Protein AF-A0A966Y7E1-F1 (afdb_monomer_lite)

pLDDT: mean 70.6, std 19.32, range [32.84, 94.44]

Secondary structure (DSSP, 8-state):
-HHHHHHHHHHHHHHHHHHHHHHHHHHHHHHHH--HHHHHHHHHHHHHHGGGS----TTTTTTGGG-SS-----TTHHHH-SS--HHHHHHHHSTT--HHHHHHHHHHHHHHHTS--SS-S---------------

Foldseek 3Di:
DVVVVVVVVVLLVLLVVLAVVLLVVLVVVCVVPVCLLVSLQVLLVCVVCVVVPPPPDPCVVVCVVVDPDDPDDDVVCCRNHSYHDSVVSSCSSDNPDDNVVSVVVCVVVVVVVPPDPDPPDDPPPDDDDDDDDDDD

Sequence (136 aa):
MVGYVGMFFARLIKAAVSRQREFLADASSVQFTRNPDGIAGALDQIRASSRGALIANRYAEDMSHMYFGQGISVMLGGLFNTHPPLDERIERVRPGFQSSQYRRARRPAEAADSTPAGIEAASGFAAASGFSGAPA

Structure (mmCIF, N/CA/C/O backbone):
data_AF-A0A966Y7E1-F1
#
_entry.id   AF-A0A966Y7E1-F1
#
loop_
_atom_site.group_PDB
_atom_site.id
_atom_site.type_symbol
_atom_site.label_atom_id
_atom_site.label_alt_id
_atom_site.label_comp_id
_atom_site.label_asym_id
_atom_site.label_entity_id
_atom_site.label_seq_id
_atom_site.pdbx_PDB_ins_code
_atom_site.Cartn_x
_atom_site.Cartn_y
_atom_site.Cartn_z
_atom_site.occupancy
_atom_site.B_iso_or_equiv
_atom_site.auth_seq_id
_atom_site.auth_comp_id
_atom_site.au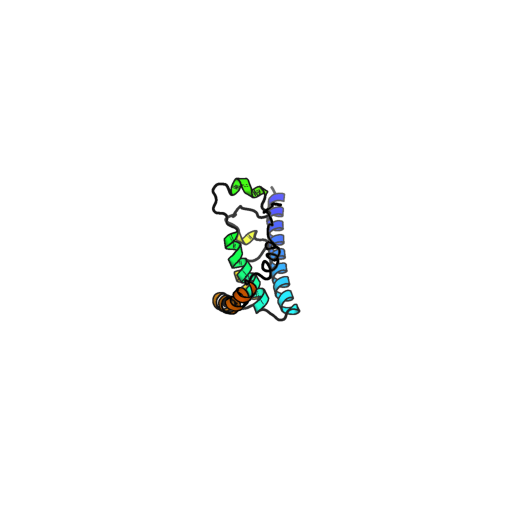th_asym_id
_atom_site.auth_atom_id
_atom_site.pdbx_PDB_model_num
ATOM 1 N N . MET A 1 1 ? 19.520 -4.269 -31.028 1.00 55.72 1 MET A N 1
ATOM 2 C CA . MET A 1 1 ? 18.926 -5.424 -30.313 1.00 55.72 1 MET A CA 1
ATOM 3 C C . MET A 1 1 ? 19.380 -5.531 -28.856 1.00 55.72 1 MET A C 1
ATOM 5 O O . MET A 1 1 ? 18.519 -5.600 -27.993 1.00 55.72 1 MET A O 1
ATOM 9 N N . VAL A 1 2 ? 20.680 -5.443 -28.541 1.00 71.56 2 VAL A N 1
ATOM 10 C CA . VAL A 1 2 ? 21.201 -5.570 -27.155 1.00 71.56 2 VAL A CA 1
ATOM 11 C C . VAL A 1 2 ? 20.575 -4.579 -26.148 1.00 71.56 2 VAL A C 1
ATOM 13 O O . VAL A 1 2 ? 20.258 -4.961 -25.026 1.00 71.56 2 VAL A O 1
ATOM 16 N N . GLY A 1 3 ? 20.304 -3.331 -26.549 1.00 80.94 3 GLY A N 1
ATOM 17 C CA . GLY A 1 3 ? 19.725 -2.319 -25.650 1.00 80.94 3 GLY A CA 1
ATOM 18 C C . GLY A 1 3 ? 18.295 -2.606 -25.166 1.00 80.94 3 GLY A C 1
ATOM 19 O O . GLY A 1 3 ? 17.925 -2.191 -24.069 1.00 80.94 3 GLY A O 1
ATOM 20 N N . TYR A 1 4 ? 17.498 -3.354 -25.938 1.00 82.69 4 TYR A N 1
ATOM 21 C CA . TYR A 1 4 ? 16.111 -3.663 -25.567 1.00 82.69 4 TYR A CA 1
ATOM 22 C C . TYR A 1 4 ? 16.049 -4.646 -24.390 1.00 82.69 4 TYR A C 1
ATOM 24 O O . TYR A 1 4 ? 15.238 -4.489 -23.479 1.00 82.69 4 TYR A O 1
ATOM 32 N N . VAL A 1 5 ? 16.979 -5.605 -24.364 1.00 84.19 5 VAL A N 1
ATOM 33 C CA . VAL A 1 5 ? 17.140 -6.561 -23.260 1.00 84.19 5 VAL A CA 1
ATOM 34 C C . VAL A 1 5 ? 17.513 -5.826 -21.969 1.00 84.19 5 VAL A C 1
ATOM 36 O O . VAL A 1 5 ? 16.893 -6.048 -20.932 1.00 84.19 5 VAL A O 1
ATOM 39 N N . GLY A 1 6 ? 18.455 -4.878 -22.037 1.00 87.12 6 GLY A N 1
ATOM 40 C CA . GLY A 1 6 ? 18.817 -4.040 -20.889 1.00 87.12 6 GLY A CA 1
ATOM 41 C C . GLY A 1 6 ? 17.640 -3.213 -20.356 1.00 87.12 6 GLY A C 1
ATOM 42 O O . GLY A 1 6 ? 17.402 -3.181 -19.150 1.00 87.12 6 GLY A O 1
ATOM 43 N N . MET A 1 7 ? 16.850 -2.598 -21.245 1.00 84.69 7 MET A N 1
ATOM 44 C CA . MET A 1 7 ? 15.666 -1.822 -20.855 1.00 84.69 7 MET A CA 1
ATOM 45 C C . MET A 1 7 ? 14.584 -2.693 -20.198 1.00 84.69 7 MET A C 1
ATOM 47 O O . MET A 1 7 ? 13.960 -2.262 -19.226 1.00 84.69 7 MET A O 1
ATOM 51 N N . PHE A 1 8 ? 14.380 -3.919 -20.682 1.00 84.38 8 PHE A N 1
ATOM 52 C CA . PHE A 1 8 ? 13.446 -4.871 -20.082 1.00 84.38 8 PHE A CA 1
ATOM 53 C C . PHE A 1 8 ? 13.820 -5.194 -18.626 1.00 84.38 8 PHE A C 1
ATOM 55 O O . PHE A 1 8 ? 12.996 -5.020 -17.724 1.00 84.38 8 PHE A O 1
ATOM 62 N N . PHE A 1 9 ? 15.078 -5.569 -18.372 1.00 86.75 9 PHE A N 1
ATOM 63 C CA . PHE A 1 9 ? 15.544 -5.869 -17.014 1.00 86.75 9 PHE A CA 1
ATOM 64 C C . PHE A 1 9 ? 15.575 -4.635 -16.110 1.00 86.75 9 PHE A C 1
ATOM 66 O O . PHE A 1 9 ? 15.186 -4.724 -14.948 1.00 86.75 9 PHE A O 1
ATOM 73 N N . ALA A 1 10 ? 15.948 -3.464 -16.634 1.00 86.38 10 ALA A N 1
ATOM 74 C CA . ALA A 1 10 ? 15.909 -2.219 -15.871 1.00 86.38 10 ALA A CA 1
ATOM 75 C C . ALA A 1 10 ? 14.489 -1.895 -15.374 1.00 86.38 10 ALA A C 1
ATOM 77 O O . ALA A 1 10 ? 14.304 -1.511 -14.217 1.00 86.38 10 ALA A O 1
ATOM 78 N N . ARG A 1 11 ? 13.466 -2.098 -16.217 1.00 84.56 11 ARG A N 1
ATOM 79 C CA . ARG A 1 11 ? 12.057 -1.926 -15.824 1.00 84.56 11 ARG A CA 1
ATOM 80 C C . ARG A 1 11 ? 11.634 -2.940 -14.765 1.00 84.56 11 ARG A C 1
ATOM 82 O O . ARG A 1 11 ? 10.933 -2.560 -13.829 1.00 84.56 11 ARG A O 1
ATOM 89 N N . LEU A 1 12 ? 12.088 -4.188 -14.879 1.00 85.25 12 LEU A N 1
ATOM 90 C CA . LEU A 1 12 ? 11.786 -5.241 -13.910 1.00 85.25 12 LEU A CA 1
ATOM 91 C C . LEU A 1 12 ? 12.392 -4.939 -12.529 1.00 85.25 12 LEU A C 1
ATOM 93 O O . LEU A 1 12 ? 11.692 -5.012 -11.519 1.00 85.25 12 LEU A O 1
ATOM 97 N N . ILE A 1 13 ? 13.665 -4.535 -12.490 1.00 86.88 13 ILE A N 1
ATOM 98 C CA . ILE A 1 13 ? 14.362 -4.147 -11.255 1.00 86.88 13 ILE A CA 1
ATOM 99 C C . ILE A 1 13 ? 13.686 -2.925 -10.633 1.00 86.88 13 ILE A C 1
ATOM 101 O O . ILE A 1 13 ? 13.379 -2.930 -9.442 1.00 86.88 13 ILE A O 1
ATOM 105 N N . LYS A 1 14 ? 13.386 -1.897 -11.438 1.00 86.56 14 LYS A N 1
ATOM 106 C CA . LYS A 1 14 ? 12.680 -0.698 -10.968 1.00 86.56 14 LYS A CA 1
ATOM 107 C C . LYS A 1 14 ? 11.332 -1.053 -10.338 1.00 86.56 14 LYS A C 1
ATOM 109 O O . LYS A 1 14 ? 11.013 -0.542 -9.267 1.00 86.56 14 LYS A O 1
ATOM 114 N N . ALA A 1 15 ? 10.563 -1.938 -10.971 1.00 84.00 15 ALA A N 1
ATOM 115 C CA . ALA A 1 15 ? 9.290 -2.403 -10.432 1.00 84.00 15 ALA A CA 1
ATOM 116 C C . ALA A 1 15 ? 9.479 -3.172 -9.111 1.00 84.00 15 ALA A C 1
ATOM 118 O O . ALA A 1 15 ? 8.756 -2.920 -8.151 1.00 84.00 15 ALA A O 1
ATOM 119 N N . ALA A 1 16 ? 10.485 -4.047 -9.015 1.00 86.19 16 ALA A N 1
ATOM 120 C CA . ALA A 1 16 ? 10.785 -4.790 -7.790 1.00 86.19 16 ALA A CA 1
ATOM 121 C C . ALA A 1 16 ? 11.183 -3.878 -6.615 1.00 86.19 16 ALA A C 1
ATOM 123 O O . ALA A 1 16 ? 10.640 -4.022 -5.519 1.00 86.19 16 ALA A O 1
ATOM 124 N N . VAL A 1 17 ? 12.067 -2.902 -6.850 1.00 87.69 17 VAL A N 1
ATOM 125 C CA . VAL A 1 17 ? 12.472 -1.913 -5.834 1.00 87.69 17 VAL A CA 1
ATOM 126 C C . VAL A 1 17 ? 11.280 -1.060 -5.401 1.00 87.69 17 VAL A C 1
ATOM 128 O O . VAL A 1 17 ? 11.105 -0.795 -4.214 1.00 87.69 17 VAL A O 1
ATOM 131 N N . SER A 1 18 ? 10.429 -0.662 -6.348 1.00 88.69 18 SER A N 1
ATOM 132 C CA . SER A 1 18 ? 9.205 0.083 -6.047 1.00 88.69 18 SER A CA 1
ATOM 133 C C . SER A 1 18 ? 8.283 -0.708 -5.111 1.00 88.69 18 SER A C 1
ATOM 135 O O . SER A 1 18 ? 7.841 -0.173 -4.098 1.00 88.69 18 SER A O 1
ATOM 137 N N . ARG A 1 19 ? 8.089 -2.014 -5.355 1.00 88.88 19 ARG A N 1
ATOM 138 C CA . ARG A 1 19 ? 7.295 -2.879 -4.465 1.00 88.88 19 ARG A CA 1
ATOM 139 C C . ARG A 1 19 ? 7.873 -2.984 -3.054 1.00 88.88 19 ARG A C 1
ATOM 141 O O . ARG A 1 19 ? 7.129 -2.896 -2.084 1.00 88.88 19 ARG A O 1
ATOM 148 N N . GLN A 1 20 ? 9.192 -3.119 -2.924 1.00 90.75 20 GLN A N 1
ATOM 149 C CA . GLN A 1 20 ? 9.847 -3.151 -1.611 1.00 90.75 20 GLN A CA 1
ATOM 150 C C . GLN A 1 20 ? 9.671 -1.838 -0.840 1.00 90.75 20 GLN A C 1
ATOM 152 O O . GLN A 1 20 ? 9.441 -1.866 0.368 1.00 90.75 20 GLN A O 1
ATOM 157 N N . ARG A 1 21 ? 9.742 -0.693 -1.531 1.00 93.25 21 ARG A N 1
ATOM 158 C CA . ARG A 1 21 ? 9.510 0.621 -0.918 1.00 93.25 21 ARG A CA 1
ATOM 159 C C . ARG A 1 21 ? 8.089 0.766 -0.383 1.00 93.25 21 ARG A C 1
ATOM 161 O O . ARG A 1 21 ? 7.934 1.303 0.708 1.00 93.25 21 ARG A O 1
ATOM 168 N N . GLU A 1 22 ? 7.090 0.261 -1.104 1.00 90.31 22 GLU A N 1
ATOM 169 C CA . GLU A 1 22 ? 5.700 0.242 -0.627 1.00 90.31 22 GLU A CA 1
ATOM 170 C C . GLU A 1 22 ? 5.560 -0.575 0.663 1.00 90.31 22 GLU A C 1
ATOM 172 O O . GLU A 1 22 ? 4.997 -0.085 1.635 1.00 90.31 22 GLU A O 1
ATOM 177 N N . PHE A 1 23 ? 6.147 -1.776 0.731 1.00 92.06 23 PHE A N 1
ATOM 178 C CA . PHE A 1 23 ? 6.090 -2.589 1.954 1.00 92.06 23 PHE A CA 1
ATOM 179 C C . PHE A 1 23 ? 6.779 -1.920 3.148 1.00 92.06 23 PHE A C 1
ATOM 181 O O . PHE A 1 23 ? 6.308 -2.026 4.280 1.00 92.06 23 PHE A O 1
ATOM 188 N N . LEU A 1 24 ? 7.890 -1.223 2.906 1.00 93.50 24 LEU A N 1
ATOM 189 C CA . LEU A 1 24 ? 8.596 -0.478 3.947 1.00 93.50 24 LEU A CA 1
ATOM 190 C C . LEU A 1 24 ? 7.769 0.731 4.414 1.00 93.50 24 LEU A C 1
ATOM 192 O O . LEU A 1 24 ? 7.714 1.018 5.608 1.00 93.50 24 LEU A O 1
ATOM 196 N N . ALA A 1 25 ? 7.096 1.419 3.490 1.00 92.94 25 ALA A N 1
ATOM 197 C CA . ALA A 1 25 ? 6.186 2.513 3.813 1.00 92.94 25 ALA A CA 1
ATOM 198 C C . ALA A 1 25 ? 4.992 2.029 4.650 1.00 92.94 25 ALA A C 1
ATOM 200 O O . ALA A 1 25 ? 4.641 2.649 5.653 1.00 92.94 25 ALA A O 1
ATOM 201 N N . ASP A 1 26 ? 4.418 0.883 4.297 1.00 93.25 26 ASP A N 1
ATOM 202 C CA . ASP A 1 26 ? 3.324 0.288 5.056 1.00 93.25 26 ASP A CA 1
ATOM 203 C C . ASP A 1 26 ? 3.772 -0.099 6.473 1.00 93.25 26 ASP A C 1
ATOM 205 O O . ASP A 1 26 ? 3.114 0.250 7.455 1.00 93.25 26 ASP A O 1
ATOM 209 N N . ALA A 1 27 ? 4.934 -0.744 6.604 1.00 93.56 27 ALA A N 1
ATOM 210 C CA . ALA A 1 27 ? 5.500 -1.096 7.902 1.00 93.56 27 ALA A CA 1
ATOM 211 C C . ALA A 1 27 ? 5.814 0.146 8.754 1.00 93.56 27 ALA A C 1
ATOM 213 O O . ALA A 1 27 ? 5.506 0.169 9.948 1.00 93.56 27 ALA A O 1
ATOM 214 N N . SER A 1 28 ? 6.387 1.195 8.156 1.00 93.38 28 SER A N 1
ATOM 215 C CA . SER A 1 28 ? 6.699 2.431 8.878 1.00 93.38 28 SER A CA 1
ATOM 216 C C . SER A 1 28 ? 5.434 3.172 9.318 1.00 93.38 28 SER A C 1
ATOM 218 O O . SER A 1 28 ? 5.397 3.711 10.423 1.00 93.38 28 SER A O 1
ATOM 220 N N . SER A 1 29 ? 4.351 3.114 8.536 1.00 94.12 29 SER A N 1
ATOM 221 C CA . SER A 1 29 ? 3.058 3.679 8.939 1.00 94.12 29 SER A CA 1
ATOM 222 C C . SER A 1 29 ? 2.525 3.042 10.229 1.00 94.12 29 SER A C 1
ATOM 224 O O . SER A 1 29 ? 2.058 3.753 11.123 1.00 94.12 29 SER A O 1
ATOM 226 N N . VAL A 1 30 ? 2.673 1.720 10.389 1.00 94.44 30 VAL A N 1
ATOM 227 C CA . VAL A 1 30 ? 2.309 1.017 11.629 1.00 94.44 30 VAL A CA 1
ATOM 228 C C . VAL A 1 30 ? 3.247 1.400 12.767 1.00 94.44 30 VAL A C 1
ATOM 230 O O . VAL A 1 30 ? 2.778 1.618 13.882 1.00 94.44 30 VAL A O 1
ATOM 233 N N . GLN A 1 31 ? 4.548 1.539 12.502 1.00 94.31 31 GLN A N 1
ATOM 234 C CA . GLN A 1 31 ? 5.521 1.954 13.518 1.00 94.31 31 GLN A CA 1
ATOM 235 C C . GLN A 1 31 ? 5.204 3.342 14.093 1.00 94.31 31 GLN A C 1
ATOM 237 O O . GLN A 1 31 ? 5.276 3.525 15.308 1.00 94.31 31 GLN A O 1
ATOM 242 N N . PHE A 1 32 ? 4.811 4.303 13.251 1.00 94.06 32 PHE A N 1
ATOM 243 C CA . PHE A 1 32 ? 4.508 5.666 13.698 1.00 94.06 32 PHE A CA 1
ATOM 244 C C . PHE A 1 32 ? 3.124 5.804 14.336 1.00 94.06 32 PHE A C 1
ATOM 246 O O . PHE A 1 32 ? 2.973 6.532 15.314 1.00 94.06 32 PHE A O 1
ATOM 253 N N . THR A 1 33 ? 2.112 5.111 13.811 1.00 93.62 33 THR A N 1
ATOM 254 C CA . THR A 1 33 ? 0.720 5.269 14.275 1.00 93.62 33 THR A CA 1
ATOM 255 C C . THR A 1 33 ? 0.312 4.271 15.351 1.00 93.62 33 THR A C 1
ATOM 257 O O . THR A 1 33 ? -0.676 4.494 16.047 1.00 93.62 33 THR A O 1
ATOM 260 N N . ARG A 1 34 ? 1.039 3.153 15.474 1.00 93.69 34 ARG A N 1
ATOM 261 C CA . ARG A 1 34 ? 0.673 1.988 16.297 1.00 93.69 34 ARG A CA 1
ATOM 262 C C . ARG A 1 34 ? -0.724 1.437 15.980 1.00 93.69 34 ARG A C 1
ATOM 264 O O . ARG A 1 34 ? -1.347 0.814 16.834 1.00 93.69 34 ARG A O 1
ATOM 271 N N . ASN A 1 35 ? -1.216 1.658 14.758 1.00 91.50 3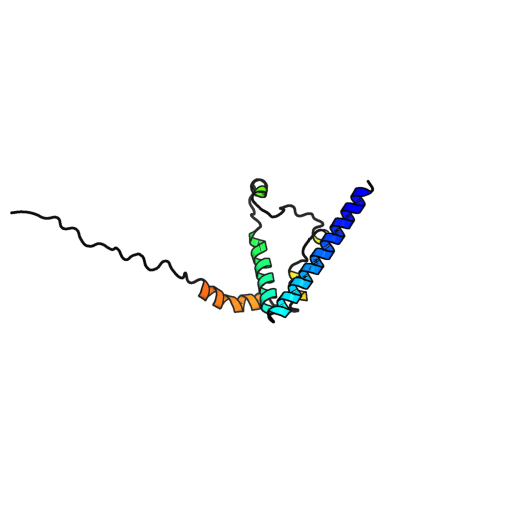5 ASN A N 1
ATOM 272 C CA . ASN A 1 35 ? -2.563 1.278 14.340 1.00 91.50 35 ASN A CA 1
ATOM 273 C C . ASN A 1 35 ? -2.547 0.478 13.017 1.00 91.50 35 ASN A C 1
ATOM 275 O O . ASN A 1 35 ? -2.772 1.053 11.947 1.00 91.50 35 ASN A O 1
ATOM 279 N N . PRO A 1 36 ? -2.312 -0.849 13.067 1.00 90.81 36 PRO A N 1
ATOM 280 C CA . PRO A 1 36 ? -2.341 -1.701 11.872 1.00 90.81 36 PRO A CA 1
ATOM 281 C C . PRO A 1 36 ? -3.736 -1.760 11.229 1.00 90.81 36 PRO A C 1
ATOM 283 O O . PRO A 1 36 ? -3.870 -1.901 10.014 1.00 90.81 36 PRO A O 1
ATOM 286 N N . ASP A 1 37 ? -4.789 -1.590 12.029 1.00 91.62 37 ASP A N 1
ATOM 287 C CA . ASP A 1 37 ? -6.183 -1.595 11.589 1.00 91.62 37 ASP A CA 1
ATOM 288 C C . ASP A 1 37 ? -6.522 -0.369 10.735 1.00 91.62 37 ASP A C 1
ATOM 290 O O . ASP A 1 37 ? -7.320 -0.456 9.801 1.00 91.62 37 ASP A O 1
ATOM 294 N N . GLY A 1 38 ? -5.917 0.776 11.053 1.00 89.50 38 GLY A N 1
ATOM 295 C CA . GLY A 1 38 ? -6.100 2.035 10.339 1.00 89.50 38 GLY A CA 1
ATOM 296 C C . GLY A 1 38 ? -5.577 1.961 8.909 1.00 89.50 38 GLY A C 1
ATOM 297 O O . GLY A 1 38 ? -6.316 2.261 7.972 1.00 89.50 38 GLY A O 1
ATOM 298 N N . ILE A 1 39 ? -4.334 1.505 8.736 1.00 92.19 39 ILE A N 1
ATOM 299 C CA . ILE A 1 39 ? -3.722 1.366 7.410 1.00 92.19 39 ILE A CA 1
ATOM 300 C C . ILE A 1 39 ? -4.376 0.240 6.593 1.00 92.19 39 ILE A C 1
ATOM 302 O O . ILE A 1 39 ? -4.701 0.457 5.428 1.00 92.19 39 ILE A O 1
ATOM 306 N N . ALA A 1 40 ? -4.684 -0.916 7.196 1.00 92.12 40 ALA A N 1
ATOM 307 C CA . ALA A 1 40 ? -5.402 -1.997 6.512 1.00 92.12 40 ALA A CA 1
ATOM 308 C C . ALA A 1 40 ? -6.801 -1.550 6.049 1.00 92.12 40 ALA A C 1
ATOM 310 O O . ALA A 1 40 ? -7.218 -1.841 4.929 1.00 92.12 40 ALA A O 1
ATOM 311 N N . GLY A 1 41 ? -7.498 -0.773 6.882 1.00 89.94 41 GLY A N 1
ATOM 312 C CA . GLY A 1 41 ? -8.770 -0.151 6.536 1.00 89.94 41 GLY A CA 1
ATOM 313 C C . GLY A 1 41 ? -8.677 0.872 5.408 1.00 89.94 41 GLY A C 1
ATOM 314 O O . GLY A 1 41 ? -9.532 0.886 4.527 1.00 89.94 41 GLY A O 1
ATOM 315 N N . ALA A 1 42 ? -7.632 1.702 5.402 1.00 89.69 42 ALA A N 1
ATOM 316 C CA . ALA A 1 42 ? -7.382 2.655 4.324 1.00 89.69 42 ALA A CA 1
ATOM 317 C C . ALA A 1 42 ? -7.109 1.939 2.990 1.00 89.69 42 ALA A C 1
ATOM 319 O O . ALA A 1 42 ? -7.679 2.309 1.964 1.00 89.69 42 ALA A O 1
ATOM 320 N N . LEU A 1 43 ? -6.305 0.870 3.005 1.00 89.12 43 LEU A N 1
ATOM 321 C CA . LEU A 1 43 ? -6.052 0.036 1.827 1.00 89.12 43 LEU A CA 1
ATOM 322 C C . LEU A 1 43 ? -7.328 -0.672 1.336 1.00 89.12 43 LEU A C 1
ATOM 324 O O . LEU A 1 43 ? -7.561 -0.732 0.127 1.00 89.12 43 LEU A O 1
ATOM 328 N N . ASP A 1 44 ? -8.190 -1.154 2.241 1.00 88.75 44 ASP A N 1
ATOM 329 C CA . ASP A 1 44 ? -9.495 -1.731 1.880 1.00 88.75 44 ASP A CA 1
ATOM 330 C C . ASP A 1 44 ? -10.426 -0.697 1.240 1.00 88.75 44 ASP A C 1
ATOM 332 O O . ASP A 1 44 ? -11.120 -1.014 0.272 1.00 88.75 44 ASP A O 1
ATOM 336 N N . GLN A 1 45 ? -10.405 0.544 1.734 1.00 82.81 45 GLN A N 1
ATOM 337 C CA . GLN A 1 45 ? -11.170 1.642 1.152 1.00 82.81 45 GLN A CA 1
ATOM 338 C C . GLN A 1 45 ? -10.662 1.991 -0.248 1.00 82.81 45 GLN A C 1
ATOM 340 O O . GLN A 1 45 ? -11.466 2.114 -1.166 1.00 82.81 45 GLN A O 1
ATOM 345 N N . ILE A 1 46 ? -9.343 2.075 -0.449 1.00 82.06 46 ILE A N 1
ATOM 346 C CA . ILE A 1 46 ? -8.755 2.286 -1.781 1.00 82.06 46 ILE A CA 1
ATOM 347 C C . ILE A 1 46 ? -9.169 1.150 -2.719 1.00 82.06 46 ILE A C 1
ATOM 349 O O . ILE A 1 46 ? -9.613 1.407 -3.832 1.00 82.06 46 ILE A O 1
ATOM 353 N N . ARG A 1 47 ? -9.111 -0.108 -2.266 1.00 81.06 47 ARG A N 1
ATOM 354 C CA . ARG A 1 47 ? -9.566 -1.267 -3.049 1.00 81.06 47 ARG A CA 1
ATOM 355 C C . ARG A 1 47 ? -11.046 -1.168 -3.433 1.00 81.06 47 ARG A C 1
ATOM 357 O O . ARG A 1 47 ? -11.414 -1.550 -4.544 1.00 81.06 47 ARG A O 1
ATOM 364 N N . ALA A 1 48 ? -11.892 -0.682 -2.526 1.00 76.56 48 ALA A N 1
ATOM 365 C CA . ALA A 1 48 ? -13.313 -0.472 -2.782 1.00 76.56 48 ALA A CA 1
ATOM 366 C C . ALA A 1 48 ? -13.554 0.676 -3.780 1.00 76.56 48 ALA A C 1
ATOM 368 O O . ALA A 1 48 ? -14.351 0.514 -4.703 1.00 76.56 48 ALA A O 1
ATOM 369 N N . SER A 1 49 ? -12.818 1.782 -3.649 1.00 67.81 49 SER A N 1
ATOM 370 C CA . SER A 1 49 ? -12.923 2.966 -4.511 1.00 67.81 49 SER A CA 1
ATOM 371 C C . SER A 1 49 ? -12.295 2.780 -5.895 1.00 67.81 49 SER A C 1
ATOM 373 O O . SER A 1 49 ? -12.800 3.335 -6.865 1.00 67.81 49 SER A O 1
ATOM 375 N N . SER A 1 50 ? -11.254 1.952 -6.039 1.00 58.09 50 SER A N 1
ATOM 376 C CA . SER A 1 50 ? -10.627 1.641 -7.337 1.00 58.09 50 SER A CA 1
ATOM 377 C C . SER A 1 50 ? -11.588 0.964 -8.317 1.00 58.09 50 SER A C 1
ATOM 379 O O . SER A 1 50 ? -11.406 1.062 -9.528 1.00 58.09 50 SER A O 1
ATOM 381 N N . ARG A 1 51 ? -12.655 0.325 -7.819 1.00 52.09 51 ARG A N 1
ATOM 382 C CA . ARG A 1 51 ? -13.745 -0.192 -8.658 1.00 52.09 51 ARG A CA 1
ATOM 383 C C . ARG A 1 51 ? -14.649 0.907 -9.236 1.00 52.09 51 ARG A C 1
ATOM 385 O O . ARG A 1 51 ? -15.362 0.636 -10.193 1.00 52.09 51 ARG A O 1
ATOM 392 N N . GLY A 1 52 ? -14.607 2.122 -8.688 1.00 44.91 52 GLY A N 1
ATOM 393 C CA . GLY A 1 52 ? -15.363 3.288 -9.156 1.00 44.91 52 GLY A CA 1
ATOM 394 C C . GLY A 1 52 ? -14.657 4.125 -10.229 1.00 44.91 52 GLY A C 1
ATOM 395 O O . GLY A 1 52 ? -15.272 5.031 -10.778 1.00 44.91 52 GLY A O 1
ATOM 396 N N . ALA A 1 53 ? -13.390 3.832 -10.550 1.00 44.53 53 ALA A N 1
ATOM 397 C CA . ALA A 1 53 ? -12.628 4.544 -11.584 1.00 44.53 53 ALA A CA 1
ATOM 398 C C . ALA A 1 53 ? -12.788 3.946 -12.995 1.00 44.53 53 ALA A C 1
ATOM 400 O O . ALA A 1 53 ? -12.329 4.530 -13.975 1.00 44.53 53 ALA A O 1
ATOM 401 N N . LEU A 1 54 ? -13.433 2.782 -13.119 1.00 44.00 54 LEU A N 1
ATOM 402 C CA . LEU A 1 54 ? -13.769 2.200 -14.414 1.00 44.00 54 LEU A CA 1
ATOM 403 C C . LEU A 1 54 ? -15.057 2.845 -14.925 1.00 44.00 54 LEU A C 1
ATOM 405 O O . LEU A 1 54 ? -16.161 2.393 -14.625 1.00 44.00 54 LEU A O 1
ATOM 409 N N . ILE A 1 55 ? -14.915 3.915 -15.704 1.00 44.62 55 ILE A N 1
ATOM 410 C CA . ILE A 1 55 ? -16.029 4.461 -16.475 1.00 44.62 55 ILE A CA 1
ATOM 411 C C . ILE A 1 55 ? -16.312 3.476 -17.615 1.00 44.62 55 ILE A C 1
ATOM 413 O O . ILE A 1 55 ? -15.593 3.432 -18.611 1.00 44.62 55 ILE A O 1
ATOM 417 N N . ALA A 1 56 ? -17.366 2.674 -17.472 1.00 45.19 56 ALA A N 1
ATOM 418 C CA . ALA A 1 56 ? -17.900 1.846 -18.549 1.00 45.19 56 ALA A CA 1
ATOM 419 C C . ALA A 1 56 ? -18.657 2.737 -19.551 1.00 45.19 56 ALA A C 1
ATOM 421 O O . ALA A 1 56 ? -19.885 2.753 -19.592 1.00 45.19 56 ALA A O 1
ATOM 422 N N . ASN A 1 57 ? -17.922 3.539 -20.321 1.00 50.09 57 ASN A N 1
ATOM 423 C CA . ASN A 1 57 ? -18.468 4.377 -21.381 1.00 50.09 57 ASN A CA 1
ATOM 424 C C . ASN A 1 57 ? -17.676 4.135 -22.671 1.00 50.09 57 ASN A C 1
ATOM 426 O O . ASN A 1 57 ? -16.450 4.085 -22.658 1.00 50.09 57 ASN A O 1
ATOM 430 N N . ARG A 1 58 ? -18.388 4.002 -23.793 1.00 54.97 58 ARG A N 1
ATOM 431 C CA . ARG A 1 58 ? -17.827 3.802 -25.136 1.00 54.97 58 ARG A CA 1
ATOM 432 C C . ARG A 1 58 ? -16.845 4.908 -25.557 1.00 54.97 58 ARG A C 1
ATOM 434 O O . ARG A 1 58 ? -16.008 4.657 -26.410 1.00 54.97 58 ARG A O 1
ATOM 441 N N . TYR A 1 59 ? -16.931 6.090 -24.943 1.00 51.53 59 TYR A N 1
ATOM 442 C CA . TYR A 1 59 ? -16.059 7.247 -25.192 1.00 51.53 59 TYR A CA 1
ATOM 443 C C . TYR A 1 59 ? -14.905 7.390 -24.178 1.00 51.53 59 TYR A C 1
ATOM 445 O O . TYR A 1 59 ? -14.256 8.432 -24.117 1.00 51.53 59 TYR A O 1
ATOM 453 N N . ALA A 1 60 ? -14.647 6.373 -23.345 1.00 52.88 60 ALA A N 1
ATOM 454 C CA . ALA A 1 60 ? -13.579 6.413 -22.340 1.00 52.88 60 ALA A CA 1
ATOM 455 C C . ALA A 1 60 ? -12.172 6.562 -22.956 1.00 52.88 60 ALA A C 1
ATOM 457 O O . ALA A 1 60 ? -11.287 7.134 -22.321 1.00 52.88 60 ALA A O 1
ATOM 458 N N . GLU A 1 61 ? -11.977 6.101 -24.195 1.00 54.31 61 GLU A N 1
ATOM 459 C CA . GLU A 1 61 ? -10.727 6.275 -24.947 1.00 54.31 61 GLU A CA 1
ATOM 460 C C . GLU A 1 61 ? -10.462 7.753 -25.279 1.00 54.31 61 GLU A C 1
ATOM 462 O O . GLU A 1 61 ? -9.359 8.242 -25.039 1.00 54.31 61 GLU A O 1
ATOM 467 N N . ASP A 1 62 ? -11.486 8.500 -25.702 1.00 57.16 62 ASP A N 1
ATOM 468 C CA . ASP A 1 62 ? -11.363 9.921 -26.068 1.00 57.16 62 ASP A CA 1
ATOM 469 C C . ASP A 1 62 ? -11.063 10.819 -24.852 1.00 57.16 62 ASP A C 1
ATOM 471 O O . ASP A 1 62 ? -10.410 11.857 -24.966 1.00 57.16 62 ASP A O 1
ATOM 475 N N . MET A 1 63 ? -11.502 10.408 -23.657 1.00 54.47 63 MET A N 1
ATOM 476 C CA . MET A 1 63 ? -11.283 11.140 -22.401 1.00 54.47 63 MET A CA 1
ATOM 477 C C . MET A 1 63 ? -10.016 10.702 -21.651 1.00 54.47 63 MET A C 1
ATOM 479 O O . MET A 1 63 ? -9.649 11.324 -20.652 1.00 54.47 63 MET A O 1
ATOM 483 N N . SER A 1 64 ? -9.305 9.681 -22.146 1.00 56.44 64 SER A N 1
ATOM 484 C CA . SER A 1 64 ? -8.076 9.144 -21.543 1.00 56.44 64 SER A CA 1
ATOM 485 C C . SER A 1 64 ? -7.003 10.212 -21.304 1.00 56.44 64 SER A C 1
ATOM 487 O O . SER A 1 64 ? -6.190 10.053 -20.398 1.00 56.44 64 SER A O 1
ATOM 489 N N . HIS A 1 65 ? -6.983 11.288 -22.095 1.00 56.72 65 HIS A N 1
ATOM 490 C CA . HIS A 1 65 ? -5.986 12.359 -21.998 1.00 56.72 65 HIS A CA 1
ATOM 491 C C . HIS A 1 65 ? -6.222 13.347 -20.843 1.00 56.72 65 HIS A C 1
ATOM 493 O O . HIS A 1 65 ? -5.306 14.090 -20.497 1.00 56.72 65 HIS A O 1
ATOM 499 N N . MET A 1 66 ? -7.409 13.353 -20.224 1.00 57.50 66 MET A N 1
ATOM 500 C CA . MET A 1 66 ? -7.681 14.131 -19.005 1.00 57.50 66 MET A CA 1
ATOM 501 C C . MET A 1 66 ? -7.397 13.350 -17.714 1.00 57.50 66 MET A C 1
ATOM 503 O O . MET A 1 66 ? -7.441 13.921 -16.624 1.00 57.50 66 MET A O 1
ATOM 507 N N . TYR A 1 67 ? -7.089 12.056 -17.815 1.00 53.78 67 TYR A N 1
ATOM 508 C CA . TYR A 1 67 ? -6.819 11.199 -16.669 1.00 53.78 67 TYR A CA 1
ATOM 509 C C . TYR A 1 67 ? -5.318 10.926 -16.532 1.00 53.78 67 TYR A C 1
ATOM 511 O O . TYR A 1 67 ? -4.639 10.541 -17.477 1.00 53.78 67 TYR A O 1
ATOM 519 N N . PHE A 1 68 ? -4.792 11.064 -15.315 1.00 51.56 68 PHE A N 1
ATOM 520 C CA . PHE A 1 68 ? -3.395 10.742 -14.990 1.00 51.56 68 PHE A CA 1
ATOM 521 C C . PHE A 1 68 ? -3.107 9.223 -14.924 1.00 51.56 68 PHE A C 1
ATOM 523 O O . PHE A 1 68 ? -1.987 8.820 -14.609 1.00 51.56 68 PHE A O 1
ATOM 530 N N . GLY A 1 69 ? -4.104 8.370 -15.191 1.00 50.88 69 GLY A N 1
ATOM 531 C CA . GLY A 1 69 ? -4.014 6.912 -15.093 1.00 50.88 69 GLY A CA 1
ATOM 532 C C . GLY A 1 69 ? -3.972 6.233 -16.462 1.00 50.88 69 GLY A C 1
ATOM 533 O O . GLY A 1 69 ? -4.801 6.512 -17.322 1.00 50.88 69 GLY A O 1
ATOM 534 N N . GLN A 1 70 ? -3.024 5.313 -16.663 1.00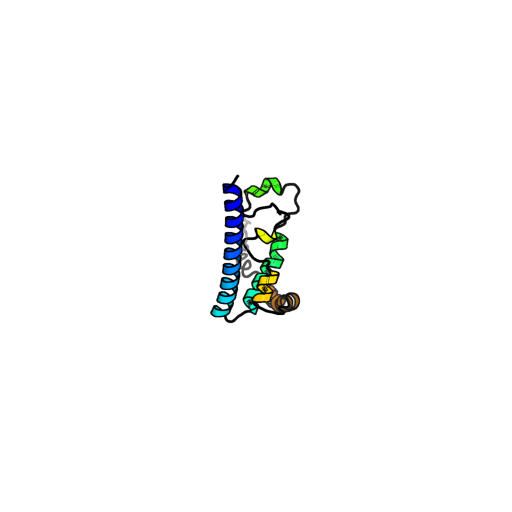 48.31 70 GLN A N 1
ATOM 535 C CA . GLN A 1 70 ? -2.939 4.520 -17.892 1.00 48.31 70 GLN A CA 1
ATOM 536 C C . GLN A 1 70 ? -4.116 3.537 -18.005 1.00 48.31 70 GLN A C 1
ATOM 538 O O . GLN A 1 70 ? -4.240 2.620 -17.199 1.00 48.31 70 GLN A O 1
ATOM 543 N N . GLY A 1 71 ? -4.941 3.707 -19.041 1.00 42.56 71 GLY A N 1
ATOM 544 C CA . GLY A 1 71 ? -6.090 2.854 -19.371 1.00 42.56 71 GLY A CA 1
ATOM 545 C C . GLY A 1 71 ? -5.762 1.581 -20.163 1.00 42.56 71 GLY A C 1
ATOM 546 O O . GLY A 1 71 ? -6.657 1.013 -20.779 1.00 42.56 71 GLY A O 1
ATOM 547 N N . ILE A 1 72 ? -4.505 1.118 -20.185 1.00 48.16 72 ILE A N 1
ATOM 548 C CA . ILE A 1 72 ? -4.117 -0.107 -20.903 1.00 48.16 72 ILE A CA 1
ATOM 549 C C . ILE A 1 72 ? -3.770 -1.200 -19.894 1.00 48.16 72 ILE A C 1
ATOM 551 O O . ILE A 1 72 ? -2.697 -1.213 -19.289 1.00 48.16 72 ILE A O 1
ATOM 555 N N . SER A 1 73 ? -4.688 -2.154 -19.752 1.00 43.69 73 SER A N 1
ATOM 556 C CA . SER A 1 73 ? -4.437 -3.438 -19.102 1.00 43.69 73 SER A CA 1
ATOM 557 C C . SER A 1 73 ? -3.518 -4.270 -19.999 1.00 43.69 73 SER A C 1
ATOM 559 O O . SER A 1 73 ? -3.960 -4.938 -20.933 1.00 43.69 73 SER A O 1
ATOM 561 N N . VAL A 1 74 ? -2.208 -4.214 -19.755 1.00 46.47 74 VAL A N 1
ATOM 562 C CA . VAL A 1 74 ? -1.287 -5.203 -20.323 1.00 46.47 74 VAL A CA 1
ATOM 563 C C . VAL A 1 74 ? -1.552 -6.524 -19.599 1.00 46.47 74 VAL A C 1
ATOM 565 O O . VAL A 1 74 ? -1.383 -6.610 -18.386 1.00 46.47 74 VAL A O 1
ATOM 568 N N . MET A 1 75 ? -1.920 -7.567 -20.348 1.00 43.69 75 MET A N 1
ATOM 569 C CA . MET A 1 75 ? -2.198 -8.942 -19.877 1.00 43.69 75 MET A CA 1
ATOM 570 C C . MET A 1 75 ? -1.062 -9.583 -19.043 1.00 43.69 75 MET A C 1
ATOM 572 O O . MET A 1 75 ? -1.257 -10.622 -18.422 1.00 43.69 75 MET A O 1
ATOM 576 N N . LEU A 1 76 ? 0.115 -8.950 -18.995 1.00 45.06 76 LEU A N 1
ATOM 577 C CA . LEU A 1 76 ? 1.282 -9.292 -18.172 1.00 45.06 76 LEU A CA 1
ATOM 578 C C . L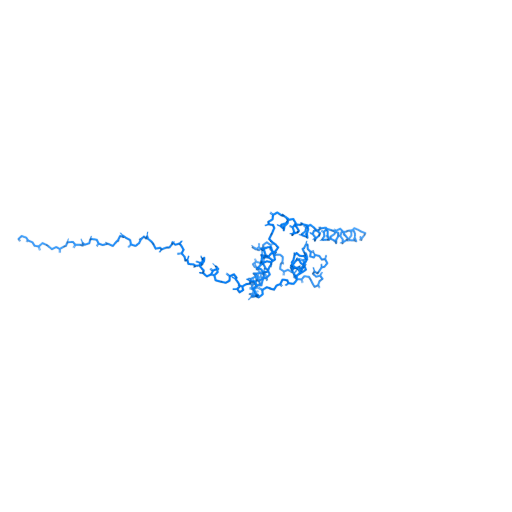EU A 1 76 ? 1.397 -8.420 -16.895 1.00 45.06 76 LEU A C 1
ATOM 580 O O . LEU A 1 76 ? 2.498 -8.175 -16.393 1.00 45.06 76 LEU A O 1
ATOM 584 N N . GLY A 1 77 ? 0.269 -7.897 -16.402 1.00 51.53 77 GLY A N 1
ATOM 585 C CA . GLY A 1 77 ? 0.188 -6.793 -15.435 1.00 51.53 77 GLY A CA 1
ATOM 586 C C . GLY A 1 77 ? 0.991 -6.980 -14.146 1.00 51.53 77 GLY A C 1
ATOM 587 O O . GLY A 1 77 ? 1.526 -6.013 -13.618 1.00 51.53 77 GLY A O 1
ATOM 588 N N . GLY A 1 78 ? 1.194 -8.212 -13.674 1.00 57.59 78 GLY A N 1
ATOM 589 C CA . GLY A 1 78 ? 1.914 -8.464 -12.420 1.00 57.59 78 GLY A CA 1
ATOM 590 C C . GLY A 1 78 ? 3.403 -8.085 -12.434 1.00 57.59 78 GLY A C 1
ATOM 591 O O . GLY A 1 78 ? 3.926 -7.623 -11.422 1.00 57.59 78 GLY A O 1
ATOM 592 N N . LEU A 1 79 ? 4.097 -8.239 -13.568 1.00 51.97 79 LEU A N 1
ATOM 593 C CA . LEU A 1 79 ? 5.555 -8.043 -13.629 1.00 51.97 79 LEU A CA 1
ATOM 594 C C . LEU A 1 79 ? 5.951 -6.564 -13.733 1.00 51.97 79 LEU A C 1
ATOM 596 O O . LEU A 1 79 ? 6.961 -6.154 -13.155 1.00 51.97 79 LEU A O 1
ATOM 600 N N . PHE A 1 80 ? 5.136 -5.761 -14.422 1.00 56.81 80 PHE A N 1
ATOM 601 C CA . PHE A 1 80 ? 5.361 -4.324 -14.607 1.00 56.81 80 PHE A CA 1
ATOM 602 C C . PHE A 1 80 ? 4.618 -3.444 -13.603 1.00 56.81 80 PHE A C 1
ATOM 604 O O . PHE A 1 80 ? 4.826 -2.230 -13.609 1.00 56.81 80 PHE A O 1
ATOM 611 N N . ASN A 1 81 ? 3.801 -4.031 -12.726 1.00 66.56 81 ASN A N 1
ATOM 612 C CA . ASN A 1 81 ? 3.165 -3.296 -11.645 1.00 66.56 81 ASN A CA 1
ATOM 613 C C . ASN A 1 81 ? 4.229 -2.654 -10.746 1.00 66.56 81 ASN A C 1
ATOM 615 O O . ASN A 1 81 ? 5.042 -3.332 -10.105 1.00 66.56 81 ASN A O 1
ATOM 619 N N . THR A 1 82 ? 4.204 -1.323 -10.703 1.00 68.38 82 THR A N 1
ATOM 620 C CA . THR A 1 82 ? 5.060 -0.509 -9.835 1.00 68.38 82 THR A CA 1
ATOM 621 C C . THR A 1 82 ? 4.653 -0.616 -8.368 1.00 68.38 82 THR A C 1
ATOM 623 O O . THR A 1 82 ? 5.453 -0.287 -7.497 1.0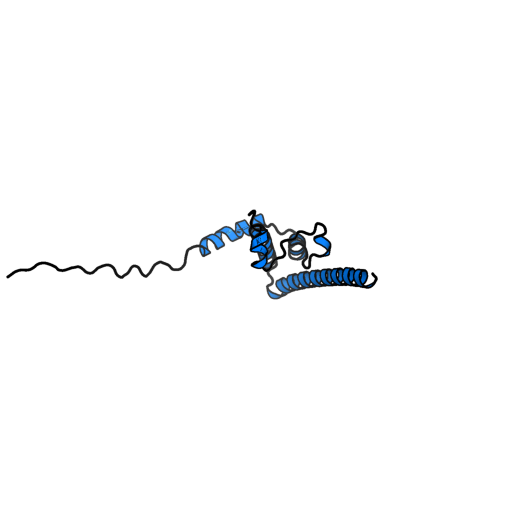0 68.38 82 THR A O 1
ATOM 626 N N . HIS A 1 83 ? 3.454 -1.131 -8.085 1.00 77.62 83 HIS A N 1
ATOM 627 C CA . HIS A 1 83 ? 2.958 -1.375 -6.735 1.00 77.62 83 HIS A CA 1
ATOM 628 C C . HIS A 1 83 ? 2.503 -2.830 -6.573 1.00 77.62 83 HIS A C 1
ATOM 630 O O . HIS A 1 83 ? 1.974 -3.412 -7.522 1.00 77.62 83 HIS A O 1
ATOM 636 N N . PRO A 1 84 ? 2.715 -3.439 -5.394 1.00 79.75 84 PRO A N 1
ATOM 637 C CA . PRO A 1 84 ? 2.212 -4.774 -5.122 1.00 79.75 84 PRO A CA 1
ATOM 638 C C . PRO A 1 84 ? 0.677 -4.741 -5.040 1.00 79.75 84 PRO A C 1
ATOM 640 O O . PRO A 1 84 ? 0.101 -3.689 -4.733 1.00 79.75 84 PRO A O 1
ATOM 643 N N . PRO A 1 85 ? -0.005 -5.861 -5.334 1.00 85.25 85 PRO A N 1
ATOM 644 C CA . PRO A 1 85 ? -1.455 -5.939 -5.211 1.00 85.25 85 PRO A CA 1
ATOM 645 C C . PRO A 1 85 ? -1.902 -5.575 -3.789 1.00 85.25 85 PRO A C 1
ATOM 647 O O . PRO A 1 85 ? -1.235 -5.897 -2.806 1.00 85.25 85 PRO A O 1
ATOM 650 N N . LEU A 1 86 ? -3.046 -4.890 -3.680 1.00 85.38 86 LEU A N 1
ATOM 651 C CA . LEU A 1 86 ? -3.546 -4.381 -2.397 1.00 85.38 86 LEU A CA 1
ATOM 652 C C . LEU A 1 86 ? -3.805 -5.502 -1.384 1.00 85.38 86 LEU A C 1
ATOM 654 O O . LEU A 1 86 ? -3.559 -5.302 -0.199 1.00 85.38 86 LEU A O 1
ATOM 658 N N . ASP A 1 87 ? -4.246 -6.676 -1.841 1.00 85.75 87 ASP A N 1
ATOM 659 C CA . ASP A 1 87 ? -4.503 -7.817 -0.958 1.00 85.75 87 ASP A CA 1
ATOM 660 C C . ASP A 1 87 ? -3.205 -8.311 -0.285 1.00 85.75 87 ASP A C 1
ATOM 662 O O . ASP A 1 87 ? -3.192 -8.531 0.924 1.00 85.75 87 ASP A O 1
ATOM 666 N N . GLU A 1 88 ? -2.082 -8.361 -1.017 1.00 88.25 88 GLU A N 1
ATOM 667 C CA . GLU A 1 88 ? -0.771 -8.734 -0.454 1.00 88.25 88 GLU A CA 1
ATOM 668 C C . GLU A 1 88 ? -0.289 -7.714 0.587 1.00 88.25 88 GLU A C 1
ATOM 670 O O . GLU A 1 88 ? 0.282 -8.081 1.616 1.00 88.25 88 GLU A O 1
ATOM 675 N N . ARG A 1 89 ? -0.538 -6.420 0.349 1.00 91.50 89 ARG A N 1
ATOM 676 C CA . ARG A 1 89 ? -0.191 -5.357 1.306 1.00 91.50 89 ARG A CA 1
ATOM 677 C C . ARG A 1 89 ? -0.992 -5.484 2.595 1.00 91.50 89 ARG A C 1
ATOM 679 O O . ARG A 1 89 ? -0.410 -5.449 3.676 1.00 91.50 89 ARG A O 1
ATOM 686 N N . ILE A 1 90 ? -2.309 -5.663 2.482 1.00 90.81 90 ILE A N 1
ATOM 687 C CA . ILE A 1 90 ? -3.197 -5.829 3.638 1.00 90.81 90 ILE A CA 1
ATOM 688 C C . ILE A 1 90 ? -2.762 -7.042 4.460 1.00 90.81 90 ILE A C 1
ATOM 690 O O . ILE A 1 90 ? -2.619 -6.926 5.674 1.00 90.81 90 ILE A O 1
ATOM 694 N N . GLU A 1 91 ? -2.491 -8.173 3.809 1.00 91.94 91 GLU A N 1
ATOM 695 C CA . GLU A 1 91 ? -2.095 -9.399 4.498 1.00 91.94 91 GLU A CA 1
ATOM 696 C C . GLU A 1 91 ? -0.748 -9.267 5.218 1.00 91.94 91 GLU A C 1
ATOM 698 O O . GLU A 1 91 ? -0.602 -9.737 6.346 1.00 91.94 91 GLU A O 1
ATOM 703 N N . ARG A 1 92 ? 0.220 -8.561 4.621 1.00 90.69 92 ARG A N 1
ATOM 704 C CA . ARG A 1 92 ? 1.535 -8.341 5.238 1.00 90.69 92 ARG A CA 1
ATOM 705 C C . ARG A 1 92 ? 1.485 -7.398 6.440 1.00 90.69 92 ARG A C 1
ATOM 707 O O . ARG A 1 92 ? 2.261 -7.564 7.377 1.00 90.69 92 ARG A O 1
ATOM 714 N N . VAL A 1 93 ? 0.604 -6.401 6.401 1.00 92.44 93 VAL A N 1
ATOM 715 C CA . VAL A 1 93 ? 0.475 -5.382 7.453 1.00 92.44 93 VAL A CA 1
ATOM 716 C C . VAL A 1 93 ? -0.425 -5.849 8.591 1.00 92.44 93 VAL A C 1
ATOM 718 O O . VAL A 1 93 ? -0.123 -5.614 9.761 1.00 92.44 93 VAL A O 1
ATOM 721 N N . ARG A 1 94 ? -1.532 -6.515 8.253 1.00 91.94 94 ARG A N 1
ATOM 722 C CA . ARG A 1 94 ? -2.489 -7.072 9.204 1.00 91.94 94 ARG A CA 1
ATOM 723 C C . ARG A 1 94 ? -2.976 -8.444 8.721 1.00 91.94 94 ARG A C 1
ATOM 725 O O . ARG A 1 94 ? -4.002 -8.534 8.039 1.00 91.94 94 ARG A O 1
ATOM 732 N N . PRO A 1 95 ? -2.293 -9.522 9.135 1.00 91.56 95 PRO A N 1
ATOM 733 C CA . PRO A 1 95 ? -2.733 -10.880 8.854 1.00 91.56 95 PRO A CA 1
ATOM 734 C C . PRO A 1 95 ? -4.155 -11.122 9.375 1.00 91.56 95 PRO A C 1
ATOM 736 O O . PRO A 1 95 ? -4.495 -10.725 10.491 1.00 91.56 95 PRO A O 1
ATOM 739 N N . GLY A 1 96 ? -4.998 -11.763 8.563 1.00 88.06 96 GLY A N 1
ATOM 740 C CA . GLY A 1 96 ? -6.381 -12.076 8.941 1.00 88.06 96 GLY A CA 1
ATOM 741 C C . GLY A 1 96 ? -7.325 -10.869 9.005 1.00 88.06 96 GLY A C 1
ATOM 742 O O . GLY A 1 96 ? -8.361 -10.939 9.667 1.00 88.06 96 GLY A O 1
ATOM 743 N N . PHE A 1 97 ? -6.994 -9.755 8.346 1.00 90.25 97 PHE A N 1
ATOM 744 C CA . PHE A 1 97 ? -7.879 -8.595 8.278 1.00 90.25 97 PHE A CA 1
ATOM 745 C C . PHE A 1 97 ? -9.239 -8.933 7.643 1.00 90.25 97 PHE A C 1
ATOM 747 O O . PHE A 1 97 ? -9.328 -9.360 6.494 1.00 90.25 97 PHE A O 1
ATOM 754 N N . GLN A 1 98 ? -10.318 -8.678 8.385 1.00 89.06 98 GLN A N 1
ATOM 755 C CA . GLN A 1 98 ? -11.689 -8.927 7.941 1.00 89.06 98 GLN A CA 1
ATOM 756 C C . GLN A 1 98 ? -12.346 -7.632 7.440 1.00 89.06 98 GLN A C 1
ATOM 758 O O . GLN A 1 98 ? -12.994 -6.914 8.207 1.00 89.06 98 GLN A O 1
ATOM 763 N N . SER A 1 99 ? -12.229 -7.347 6.138 1.00 84.94 99 SER A N 1
ATOM 764 C CA . SER A 1 99 ? -12.777 -6.134 5.499 1.00 84.94 99 SER A CA 1
ATOM 765 C C . SER A 1 99 ? -14.259 -5.876 5.812 1.00 84.94 99 SER A C 1
ATOM 767 O O . SER A 1 99 ? -14.665 -4.740 6.051 1.00 84.94 99 SER A O 1
ATOM 769 N N . SER A 1 100 ? -15.088 -6.926 5.812 1.00 85.56 100 SER A N 1
ATOM 770 C CA . SER A 1 100 ? -16.536 -6.823 6.048 1.00 85.56 100 SER A CA 1
ATOM 771 C C . SER A 1 100 ? -16.863 -6.383 7.475 1.00 85.56 100 SER A C 1
ATOM 773 O O . SER A 1 100 ? -17.720 -5.521 7.680 1.00 85.56 100 SER A O 1
ATOM 775 N N . GLN A 1 101 ? -16.156 -6.944 8.457 1.00 86.69 101 GLN A N 1
ATOM 776 C CA . GLN A 1 101 ? -16.319 -6.615 9.869 1.00 86.69 101 GLN A CA 1
ATOM 777 C C . GLN A 1 101 ? -15.816 -5.198 10.149 1.00 86.69 101 GLN A C 1
ATOM 779 O O . GLN A 1 101 ? -16.522 -4.413 10.780 1.00 86.69 101 GLN A O 1
ATOM 784 N N . TYR A 1 102 ? -14.652 -4.843 9.594 1.00 86.62 102 TYR A N 1
ATOM 785 C CA . TYR A 1 102 ? -14.071 -3.509 9.715 1.00 86.62 102 TYR A CA 1
ATOM 786 C C . TYR A 1 102 ? -15.001 -2.416 9.165 1.00 86.62 102 TYR A C 1
ATOM 788 O O . TYR A 1 102 ? -15.310 -1.446 9.859 1.00 86.62 102 TYR A O 1
ATOM 796 N N . ARG A 1 103 ? -15.534 -2.597 7.947 1.00 84.19 103 ARG A N 1
ATOM 797 C CA . ARG A 1 103 ? -16.499 -1.655 7.355 1.00 84.19 103 ARG A CA 1
ATOM 798 C C . ARG A 1 103 ? -17.811 -1.587 8.130 1.00 84.19 103 ARG A C 1
ATOM 800 O O . ARG A 1 103 ? -18.360 -0.502 8.301 1.00 84.19 103 ARG A O 1
ATOM 807 N N . ARG A 1 104 ? -18.317 -2.718 8.637 1.00 85.50 104 ARG A N 1
ATOM 808 C CA . ARG A 1 104 ? -19.527 -2.733 9.476 1.00 85.50 104 ARG A CA 1
ATOM 809 C C . ARG A 1 104 ? -19.325 -1.939 10.767 1.00 85.50 104 ARG A C 1
ATOM 811 O O . ARG A 1 104 ? -20.239 -1.225 11.160 1.00 85.50 104 ARG A O 1
ATOM 818 N N . ALA A 1 105 ? -18.148 -2.039 11.383 1.00 84.31 105 ALA A N 1
ATOM 819 C CA . ALA A 1 105 ? -17.802 -1.282 12.581 1.00 84.31 105 ALA A CA 1
ATOM 820 C C . ALA A 1 105 ? -17.657 0.229 12.313 1.00 84.31 105 ALA A C 1
ATOM 822 O O . ALA A 1 105 ? -17.994 1.023 13.184 1.00 84.31 105 ALA A O 1
ATOM 823 N N . ARG A 1 106 ? -17.213 0.641 11.112 1.00 80.56 106 ARG A N 1
ATOM 824 C CA . ARG A 1 106 ? -17.103 2.064 10.722 1.00 80.56 106 ARG A CA 1
ATOM 825 C C . ARG A 1 106 ? -18.399 2.706 10.223 1.00 80.56 106 ARG A C 1
ATOM 827 O O . ARG A 1 106 ? -18.544 3.914 10.373 1.00 80.56 106 ARG A O 1
ATOM 834 N N . ARG A 1 107 ? -19.349 1.933 9.685 1.00 75.88 107 ARG A N 1
ATOM 835 C CA . ARG A 1 107 ? -20.618 2.453 9.132 1.00 75.88 107 ARG A CA 1
ATOM 836 C C . ARG A 1 107 ? -21.375 3.419 10.069 1.00 75.88 107 ARG A C 1
ATOM 838 O O . ARG A 1 107 ? -21.857 4.430 9.570 1.00 75.88 107 ARG A O 1
ATOM 845 N N . PRO A 1 108 ? -21.490 3.173 11.392 1.00 70.88 108 PRO A N 1
ATOM 846 C CA . PRO A 1 108 ? -22.168 4.103 12.297 1.00 70.88 108 PRO A CA 1
ATOM 847 C C . PRO A 1 108 ? -21.441 5.448 12.441 1.00 70.88 108 PRO A C 1
ATOM 849 O O . PRO A 1 108 ? -22.092 6.479 12.562 1.00 70.88 108 PRO A O 1
ATOM 852 N N . ALA A 1 109 ? -20.105 5.444 12.402 1.00 65.19 109 ALA A N 1
ATOM 853 C CA . ALA A 1 109 ? -19.297 6.659 12.499 1.00 65.19 109 ALA A CA 1
ATOM 854 C C . ALA A 1 109 ? -19.376 7.503 11.216 1.00 65.19 109 ALA A C 1
ATOM 856 O O . ALA A 1 109 ? -19.458 8.722 11.285 1.00 65.19 109 ALA A O 1
ATOM 857 N N . GLU A 1 110 ? -19.415 6.855 10.052 1.00 63.22 110 GLU A N 1
ATOM 858 C CA . GLU A 1 110 ? -19.573 7.525 8.753 1.00 63.22 110 GLU A CA 1
ATOM 859 C C . GLU A 1 110 ? -20.980 8.119 8.581 1.00 63.22 110 GLU A C 1
ATOM 861 O O . GLU A 1 110 ? -21.132 9.229 8.080 1.00 63.22 110 GLU A O 1
ATOM 866 N N . ALA A 1 111 ? -22.013 7.427 9.077 1.00 65.44 111 ALA A N 1
ATOM 867 C CA . ALA A 1 111 ? -23.377 7.952 9.094 1.00 65.44 111 ALA A CA 1
ATOM 868 C C . ALA A 1 111 ? -23.508 9.212 9.970 1.00 65.44 111 ALA A C 1
ATOM 870 O O . ALA A 1 111 ? -24.220 10.140 9.593 1.00 65.44 111 ALA A O 1
ATOM 871 N N . ALA A 1 112 ? -22.796 9.273 11.100 1.00 62.91 112 ALA A N 1
ATOM 872 C CA . ALA A 1 112 ? -22.776 10.454 11.963 1.00 62.91 112 ALA A CA 1
ATOM 873 C C . ALA A 1 112 ? -22.074 11.657 11.299 1.00 62.91 112 ALA A C 1
ATOM 875 O O . ALA A 1 112 ? -22.565 12.780 11.408 1.00 62.91 112 ALA A O 1
ATOM 876 N N . ASP A 1 113 ? -20.982 11.411 10.569 1.00 61.53 113 ASP A N 1
ATOM 877 C CA . ASP A 1 113 ? -20.186 12.431 9.864 1.00 61.53 113 ASP A CA 1
ATOM 878 C C . ASP A 1 113 ? -20.876 12.953 8.585 1.00 61.53 113 ASP A C 1
ATOM 880 O O . ASP A 1 113 ? -20.681 14.092 8.175 1.00 61.53 113 ASP A O 1
ATOM 884 N N . SER A 1 114 ? -21.759 12.150 7.977 1.00 59.59 114 SER A N 1
ATOM 885 C CA . SER A 1 114 ? -22.535 12.527 6.783 1.00 59.59 114 SER A CA 1
ATOM 886 C C . SER A 1 114 ? -23.715 13.477 7.040 1.00 59.59 114 SER A C 1
ATOM 888 O O . SER A 1 114 ? -24.413 13.851 6.096 1.00 59.59 114 SER A O 1
ATOM 890 N N . THR A 1 115 ? -23.951 13.888 8.293 1.00 53.31 115 THR A N 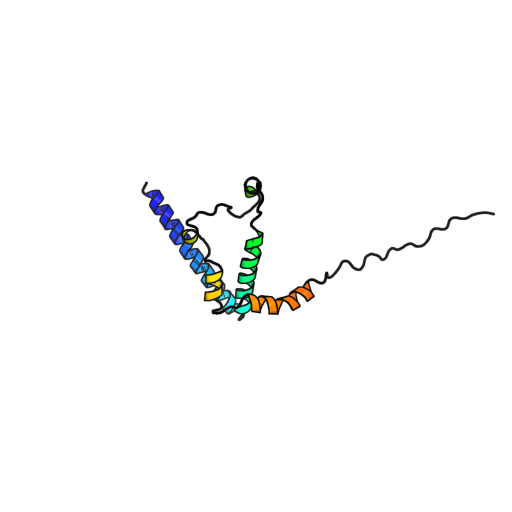1
ATOM 891 C CA . THR A 1 115 ? -24.914 14.957 8.594 1.00 53.31 115 THR A CA 1
ATOM 892 C C . THR A 1 115 ? -24.330 16.264 8.054 1.00 53.31 115 THR A C 1
ATOM 894 O O . THR A 1 115 ? -23.269 16.667 8.529 1.00 53.31 115 THR A O 1
ATOM 897 N N . PRO A 1 116 ? -24.950 16.941 7.068 1.00 52.75 116 PRO A N 1
ATOM 898 C CA . PRO A 1 116 ? -24.373 18.142 6.485 1.00 52.75 116 PRO A CA 1
ATOM 899 C C . PRO A 1 116 ? -24.290 19.238 7.550 1.00 52.75 116 PRO A C 1
ATOM 901 O O . PRO A 1 116 ? -25.274 19.900 7.877 1.00 52.75 116 PRO A O 1
ATOM 904 N N . ALA A 1 117 ? -23.093 19.433 8.098 1.00 53.75 117 ALA A N 1
ATOM 905 C CA . ALA A 1 117 ? -22.758 20.602 8.881 1.00 53.75 117 ALA A CA 1
ATOM 906 C C . ALA A 1 117 ? -22.763 21.818 7.940 1.00 53.75 117 ALA A C 1
ATOM 908 O O . ALA A 1 117 ? -21.769 22.121 7.287 1.00 53.75 117 ALA A O 1
ATOM 909 N N . GLY A 1 118 ? -23.909 22.500 7.867 1.00 50.09 118 GLY A N 1
ATOM 910 C CA . GLY A 1 118 ? -24.006 23.874 7.381 1.00 50.09 118 GLY A CA 1
ATOM 911 C C . GLY A 1 118 ? -24.515 24.064 5.952 1.00 50.09 118 GLY A C 1
ATOM 912 O O . GLY A 1 118 ? -23.747 24.441 5.077 1.00 50.09 118 GLY A O 1
ATOM 913 N N . ILE A 1 119 ? -25.836 23.959 5.760 1.00 50.00 119 ILE A N 1
ATOM 914 C CA . ILE A 1 119 ? -26.602 24.930 4.947 1.00 50.00 119 ILE A CA 1
ATOM 915 C C . ILE A 1 119 ? -27.933 25.261 5.659 1.00 50.00 119 ILE A C 1
ATOM 917 O O . ILE A 1 119 ? -28.988 25.335 5.044 1.00 50.00 119 ILE A O 1
ATOM 921 N N . GLU A 1 120 ? -27.902 25.458 6.979 1.00 49.16 120 GLU A N 1
ATOM 922 C CA . GLU A 1 120 ? -29.046 25.981 7.739 1.00 49.16 120 GLU A CA 1
ATOM 923 C C . GLU A 1 120 ? -28.593 27.156 8.604 1.00 49.16 120 GLU A C 1
ATOM 925 O O . GLU A 1 120 ? -28.258 26.980 9.768 1.00 49.16 120 GLU A O 1
ATOM 930 N N . ALA A 1 121 ? -28.501 28.344 7.996 1.00 48.25 121 ALA A N 1
ATOM 931 C CA . ALA A 1 121 ? -28.667 29.653 8.650 1.00 48.25 121 ALA A CA 1
ATOM 932 C C . ALA A 1 121 ? -28.368 30.798 7.661 1.00 48.25 121 ALA A C 1
ATOM 934 O O . ALA A 1 121 ? -27.441 31.579 7.849 1.00 48.25 121 ALA A O 1
ATOM 935 N N . ALA A 1 122 ? -29.148 30.914 6.584 1.00 45.75 122 ALA A N 1
ATOM 936 C CA . ALA A 1 122 ? -29.234 32.171 5.826 1.00 45.75 122 ALA A CA 1
ATOM 937 C C . ALA A 1 122 ? -30.627 32.409 5.212 1.00 45.75 122 ALA A C 1
ATOM 939 O O . ALA A 1 122 ? -30.783 33.224 4.310 1.00 45.75 122 ALA A O 1
ATOM 940 N N . SER A 1 123 ? -31.669 31.741 5.714 1.00 47.28 123 SER A N 1
ATOM 941 C CA . SER A 1 123 ? -33.074 32.010 5.372 1.00 47.28 123 SER A CA 1
ATOM 942 C C . SER A 1 123 ? -33.719 32.957 6.394 1.00 47.28 123 SER A C 1
ATOM 944 O O . SER A 1 123 ? -34.814 32.707 6.890 1.00 47.28 123 SER A O 1
ATOM 946 N N . GLY A 1 124 ? -32.999 34.024 6.755 1.00 42.88 124 GLY A N 1
ATOM 947 C CA . GLY A 1 124 ? -33.381 35.001 7.781 1.00 42.88 124 GLY A CA 1
ATOM 948 C C . GLY A 1 124 ? -33.660 36.411 7.253 1.00 42.88 124 GLY A C 1
ATOM 949 O O . GLY A 1 124 ? -33.633 37.353 8.033 1.00 42.88 124 GLY A O 1
ATOM 950 N N . PHE A 1 125 ? -33.914 36.582 5.951 1.00 44.91 125 PHE A N 1
ATOM 951 C CA . PHE A 1 125 ? -34.449 37.834 5.398 1.00 44.91 125 PHE A CA 1
ATOM 952 C C . PHE A 1 125 ? -35.828 37.577 4.784 1.00 44.91 125 PHE A C 1
ATOM 954 O O . PHE A 1 125 ? -36.042 37.677 3.578 1.00 44.91 125 PHE A O 1
ATOM 961 N N . ALA A 1 126 ? -36.767 37.166 5.636 1.00 40.78 126 ALA A N 1
ATOM 962 C CA . ALA A 1 126 ? -38.180 37.163 5.302 1.00 40.78 126 ALA A CA 1
ATOM 963 C C . ALA A 1 126 ? -38.764 38.546 5.623 1.00 40.78 126 ALA A C 1
ATOM 965 O O . ALA A 1 126 ? -38.879 38.933 6.780 1.00 40.78 126 ALA A O 1
ATOM 966 N N . ALA A 1 127 ? -39.101 39.268 4.556 1.00 47.44 127 ALA A N 1
ATOM 967 C CA . ALA A 1 127 ? -40.344 40.018 4.411 1.00 47.44 127 ALA A CA 1
ATOM 968 C C . ALA A 1 127 ? -40.862 40.800 5.642 1.00 47.44 127 ALA A C 1
ATOM 970 O O . ALA A 1 127 ? -41.691 40.309 6.402 1.00 47.44 127 ALA A O 1
ATOM 971 N N . ALA A 1 128 ? -40.500 42.082 5.720 1.00 40.59 128 ALA A N 1
ATOM 972 C CA . ALA A 1 128 ? -41.377 43.123 6.263 1.00 40.59 128 ALA A CA 1
ATOM 973 C C . ALA A 1 128 ? -41.900 43.931 5.061 1.00 40.59 128 ALA A C 1
ATOM 975 O O . ALA A 1 128 ? -41.178 44.711 4.450 1.00 40.59 128 ALA A O 1
ATOM 976 N N . SER A 1 129 ? -43.021 43.482 4.493 1.00 45.41 129 SER A N 1
ATOM 977 C CA . SER A 1 129 ? -44.341 44.117 4.633 1.00 45.41 129 SER A CA 1
ATOM 978 C C . SER A 1 129 ? -44.491 45.381 3.783 1.00 45.41 129 SER A C 1
ATOM 980 O O . SER A 1 129 ? -44.072 46.471 4.166 1.00 45.41 129 SER A O 1
ATOM 982 N N . GLY A 1 130 ? -45.133 45.206 2.626 1.00 40.16 130 GLY A N 1
ATOM 983 C CA . GLY A 1 130 ? -45.635 46.304 1.816 1.00 40.16 130 GLY A CA 1
ATOM 984 C C . GLY A 1 130 ? -46.697 47.114 2.559 1.00 40.16 130 GLY A C 1
ATOM 985 O O . GLY A 1 130 ? -47.554 46.561 3.245 1.00 40.16 130 GLY A O 1
ATOM 986 N N . PHE A 1 131 ? -46.646 48.429 2.372 1.00 43.31 131 PHE A N 1
ATOM 987 C CA . PHE A 1 131 ? -47.734 49.344 2.682 1.00 43.31 131 PHE A CA 1
ATOM 988 C C . PHE A 1 131 ? -48.076 50.103 1.397 1.00 43.31 131 PHE A C 1
ATOM 990 O O . PHE A 1 131 ? -47.282 50.897 0.896 1.00 43.31 131 PHE A O 1
ATOM 997 N N . SER A 1 132 ? -49.243 49.798 0.835 1.00 41.41 132 SER A N 1
ATOM 998 C CA . SER A 1 132 ? -49.901 50.553 -0.230 1.00 41.41 132 SER A CA 1
ATOM 999 C C . SER A 1 132 ? -51.351 50.763 0.201 1.00 41.41 132 SER A C 1
ATOM 1001 O O . SER A 1 132 ? -52.039 49.786 0.495 1.00 41.41 132 SER A O 1
ATOM 1003 N N . GLY A 1 133 ? -51.789 52.025 0.270 1.00 32.84 133 GLY A N 1
ATOM 1004 C CA . GLY A 1 133 ? -53.186 52.400 0.510 1.00 32.84 133 GLY A CA 1
ATOM 1005 C C . GLY A 1 133 ? -53.374 53.826 1.049 1.00 32.84 133 GLY A C 1
ATOM 1006 O O . GLY A 1 133 ? -53.325 54.034 2.255 1.00 32.84 133 GLY A O 1
ATOM 1007 N N . ALA A 1 134 ? -53.593 54.787 0.144 1.00 38.78 134 ALA A N 1
ATOM 1008 C CA . ALA A 1 134 ? -54.153 56.141 0.368 1.00 38.78 134 ALA A CA 1
ATOM 1009 C C . ALA A 1 134 ? -55.685 56.059 0.685 1.00 38.78 134 ALA A C 1
ATOM 1011 O O . ALA A 1 134 ? -56.173 54.925 0.691 1.00 38.78 134 ALA A O 1
ATOM 1012 N N . PRO A 1 135 ? -56.502 57.139 0.862 1.00 53.88 135 PRO A N 1
ATOM 1013 C CA . PRO A 1 135 ? -56.295 58.575 0.586 1.00 53.88 135 PRO A CA 1
ATOM 1014 C C . PRO A 1 135 ? -56.816 59.559 1.672 1.00 53.88 135 PRO A C 1
ATOM 1016 O O . PRO A 1 135 ? -57.270 59.149 2.738 1.00 53.88 135 PRO A O 1
ATOM 1019 N N . ALA A 1 136 ? -56.705 60.862 1.372 1.00 43.62 136 ALA A N 1
ATOM 1020 C CA . ALA A 1 136 ? -57.338 61.986 2.074 1.00 43.62 136 ALA A CA 1
ATOM 1021 C C . ALA A 1 136 ? -58.750 62.274 1.538 1.00 43.62 136 ALA A C 1
ATOM 1023 O O . ALA A 1 136 ? -58.995 61.942 0.353 1.00 43.62 136 ALA A O 1
#

Radius of gyration: 26.46 Å; chains: 1; bounding box: 78×74×47 Å